Protein AF-A0A1X0WI40-F1 (afdb_monomer_lite)

Organism: NCBI:txid1646377

Radius of gyration: 28.61 Å; chains: 1; bounding box: 72×34×94 Å

Secondary structure (DSSP, 8-state):
--HHHHHHHHHHHHHHHHHHHHHHHHHHHHHHHHHHHHHHHHHHTTT-HHHHHHHHHHHHHHH-SSS-TTHHHHHHHHHHHHHHHHHHHHHHHTS-GGG---------S-------------------------------

Structure (mmCIF, N/CA/C/O backbone):
data_AF-A0A1X0WI40-F1
#
_entry.id   AF-A0A1X0WI40-F1
#
loop_
_atom_site.group_PDB
_atom_site.id
_atom_site.type_symbol
_atom_site.label_atom_id
_atom_site.label_alt_id
_atom_site.label_comp_id
_atom_site.label_asym_id
_atom_site.label_entity_id
_atom_site.label_seq_id
_atom_site.pdbx_PDB_ins_code
_atom_site.Cartn_x
_atom_site.Cartn_y
_atom_site.Cartn_z
_atom_site.occupancy
_atom_site.B_iso_or_equiv
_atom_site.auth_seq_id
_atom_site.auth_comp_id
_atom_site.auth_asym_id
_atom_site.auth_atom_id
_atom_site.pdbx_PDB_model_num
ATOM 1 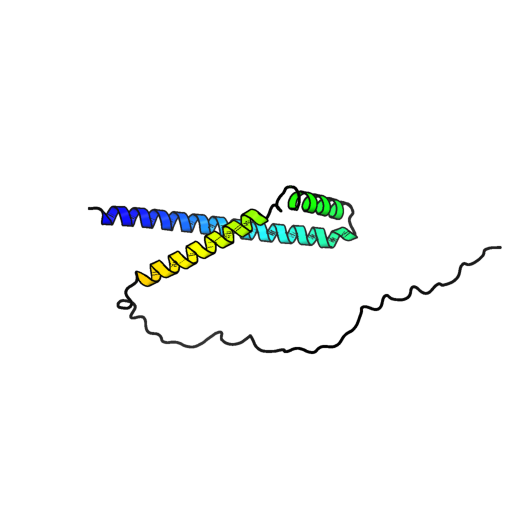N N . MET A 1 1 ? -20.229 5.562 37.651 1.00 55.38 1 MET A N 1
ATOM 2 C CA . MET A 1 1 ? -19.316 6.557 37.035 1.00 55.38 1 MET A CA 1
ATOM 3 C C . MET A 1 1 ? -18.400 5.993 35.929 1.00 55.38 1 MET A C 1
ATOM 5 O O . MET A 1 1 ? -17.644 6.770 35.368 1.00 55.38 1 MET A O 1
ATOM 9 N N . ASN A 1 2 ? -18.478 4.712 35.532 1.00 68.38 2 ASN A N 1
ATOM 10 C CA . ASN A 1 2 ? -17.547 4.141 34.534 1.00 68.38 2 ASN A CA 1
ATOM 11 C C . ASN A 1 2 ? -17.987 4.271 33.064 1.00 68.38 2 ASN A C 1
ATOM 13 O O . ASN A 1 2 ? -17.139 4.256 32.178 1.00 68.38 2 ASN A O 1
ATOM 17 N N . GLU A 1 3 ? -19.281 4.438 32.794 1.00 71.31 3 GLU A N 1
ATOM 18 C CA . GLU A 1 3 ? -19.819 4.416 31.423 1.00 71.31 3 GLU A CA 1
ATOM 19 C C . GLU A 1 3 ? -19.370 5.620 30.584 1.00 71.31 3 GLU A C 1
ATOM 21 O O . GLU A 1 3 ? -19.013 5.468 29.418 1.00 71.31 3 GLU A O 1
ATOM 26 N N . SER A 1 4 ? -19.301 6.813 31.188 1.00 78.88 4 SER A N 1
ATOM 27 C CA . SER A 1 4 ? -18.859 8.028 30.485 1.00 78.88 4 SER A CA 1
ATOM 28 C C . SER A 1 4 ? -17.404 7.923 30.021 1.00 78.88 4 SER A C 1
ATOM 30 O O . SER A 1 4 ? -17.076 8.336 28.913 1.00 78.88 4 SER A O 1
ATOM 32 N N . LYS A 1 5 ? -16.539 7.306 30.836 1.00 84.62 5 LYS A N 1
ATOM 33 C CA . LYS A 1 5 ? -15.123 7.110 30.509 1.00 84.62 5 LYS A CA 1
ATOM 34 C C . LYS A 1 5 ? -14.935 6.092 29.379 1.00 84.62 5 LYS A C 1
ATOM 36 O O . LYS A 1 5 ? -14.162 6.332 28.460 1.00 84.62 5 LYS A O 1
ATOM 41 N N . GLN A 1 6 ? -15.695 4.996 29.401 1.00 84.38 6 GLN A N 1
ATOM 42 C CA . GLN A 1 6 ? -15.679 3.996 28.326 1.00 84.38 6 GLN A CA 1
ATOM 43 C C . GLN A 1 6 ? -16.176 4.571 26.989 1.00 84.38 6 GLN A C 1
ATOM 45 O O . GLN A 1 6 ? -15.628 4.253 25.933 1.00 84.38 6 GLN A O 1
ATOM 50 N N . MET A 1 7 ? -17.177 5.455 27.023 1.00 84.62 7 MET A N 1
ATOM 51 C CA . MET A 1 7 ? -17.660 6.161 25.831 1.00 84.62 7 MET A CA 1
ATOM 52 C C . MET A 1 7 ? -16.618 7.125 25.252 1.00 84.62 7 MET A C 1
ATOM 54 O O . MET A 1 7 ? -16.441 7.190 24.034 1.00 84.62 7 MET A O 1
ATOM 58 N N . GLU A 1 8 ? -15.897 7.854 26.104 1.00 90.69 8 GLU A N 1
ATOM 59 C CA . GLU A 1 8 ? -14.804 8.728 25.665 1.00 90.69 8 GLU A CA 1
ATOM 60 C C . GLU A 1 8 ? -13.641 7.939 25.051 1.00 90.69 8 GLU A C 1
ATOM 62 O O . GLU A 1 8 ? -13.116 8.328 24.004 1.00 90.69 8 GLU A O 1
ATOM 67 N N . GLU A 1 9 ? -13.283 6.795 25.636 1.00 87.12 9 GLU A N 1
ATOM 68 C CA . GLU A 1 9 ? -12.273 5.884 25.088 1.00 87.12 9 GLU A CA 1
ATOM 69 C C . GLU A 1 9 ? -12.697 5.334 23.715 1.00 87.12 9 GLU A C 1
ATOM 71 O O . GLU A 1 9 ? -11.904 5.342 22.767 1.00 87.12 9 GLU A O 1
ATOM 76 N N . LEU A 1 10 ? -13.964 4.932 23.563 1.00 84.44 10 LEU A N 1
ATOM 77 C CA . LEU A 1 10 ? -14.519 4.483 22.285 1.00 84.44 10 LEU A CA 1
ATOM 78 C C . LEU A 1 10 ? -14.469 5.584 21.222 1.00 84.44 10 LEU A C 1
ATOM 80 O O . LEU A 1 10 ? -14.027 5.341 20.096 1.00 84.44 10 LEU A O 1
ATOM 84 N N . LYS A 1 11 ? -14.868 6.807 21.579 1.00 87.75 11 LYS A N 1
ATOM 85 C CA . LYS A 1 11 ? -14.786 7.969 20.689 1.00 87.75 11 LYS A CA 1
ATOM 86 C C . LYS A 1 11 ? -13.344 8.227 20.247 1.00 87.75 11 LYS A C 1
ATOM 88 O O . LYS A 1 11 ? -13.088 8.374 19.053 1.00 87.75 11 LYS A O 1
ATOM 93 N N . GLY A 1 12 ? -12.393 8.189 21.180 1.00 91.75 12 GLY A N 1
ATOM 94 C CA . GLY A 1 12 ? -10.970 8.342 20.877 1.00 91.75 12 GLY A CA 1
ATOM 95 C C . GLY A 1 12 ? -10.450 7.282 19.900 1.00 91.75 12 GLY A C 1
ATOM 96 O O . GLY A 1 12 ? -9.701 7.603 18.969 1.00 91.75 12 GLY A O 1
ATOM 97 N N . MET A 1 13 ? -10.885 6.028 20.054 1.00 85.81 13 MET A N 1
ATOM 98 C CA . MET A 1 13 ? -10.555 4.946 19.122 1.00 85.81 13 MET A CA 1
ATOM 99 C C . MET A 1 13 ? -11.150 5.176 17.727 1.00 85.81 13 MET A C 1
ATOM 101 O O . MET A 1 13 ? -10.447 4.988 16.729 1.00 85.81 13 MET A O 1
ATOM 105 N N . ILE A 1 14 ? -12.404 5.629 17.634 1.00 87.31 14 ILE A N 1
ATOM 106 C CA . ILE A 1 14 ? -13.064 5.944 16.357 1.00 87.31 14 ILE A CA 1
ATOM 107 C C . ILE A 1 14 ? -12.342 7.089 15.636 1.00 87.31 14 ILE A C 1
ATOM 109 O O . ILE A 1 14 ? -12.034 6.969 14.447 1.00 87.31 14 ILE A O 1
ATOM 113 N N . ASP A 1 15 ? -11.991 8.161 16.342 1.00 89.44 15 ASP A N 1
ATOM 114 C CA . ASP A 1 15 ? -11.274 9.298 15.759 1.00 89.44 15 ASP A CA 1
ATOM 115 C C . ASP A 1 15 ? -9.887 8.883 15.243 1.00 89.44 15 ASP A C 1
ATOM 117 O O . ASP A 1 15 ? -9.451 9.279 14.155 1.00 89.44 15 ASP A O 1
ATOM 121 N N . ALA A 1 16 ? -9.181 8.031 15.993 1.00 88.44 16 ALA A N 1
ATOM 122 C CA . ALA A 1 16 ? -7.906 7.469 15.559 1.00 88.44 16 ALA A CA 1
ATOM 123 C C . ALA A 1 16 ? -8.056 6.599 14.298 1.00 88.44 16 ALA A C 1
ATOM 125 O O . ALA A 1 16 ? -7.230 6.690 13.384 1.00 88.44 16 ALA A O 1
ATOM 126 N N . LEU A 1 17 ? -9.116 5.791 14.215 1.00 86.25 17 LEU A N 1
ATOM 127 C CA . LEU A 1 17 ? -9.439 4.992 13.034 1.00 86.25 17 LEU A CA 1
ATOM 128 C C . LEU A 1 17 ? -9.731 5.866 11.811 1.00 86.25 17 LEU A C 1
ATOM 130 O O . LEU A 1 17 ? -9.210 5.592 10.728 1.00 86.25 17 LEU A O 1
ATOM 134 N N . GLN A 1 18 ? -10.497 6.944 11.974 1.00 85.06 18 GLN A N 1
ATOM 135 C CA . GLN A 1 18 ? -10.789 7.882 10.889 1.00 85.06 18 GLN A CA 1
ATOM 136 C C . GLN A 1 18 ? -9.522 8.559 10.355 1.00 85.06 18 GLN A C 1
ATOM 138 O O . GLN A 1 18 ? -9.322 8.612 9.137 1.00 85.06 18 GLN A O 1
ATOM 143 N N . ARG A 1 19 ? -8.626 9.010 11.242 1.00 90.81 19 ARG A N 1
ATOM 144 C CA . ARG A 1 19 ? -7.327 9.577 10.845 1.00 90.81 19 ARG A CA 1
ATOM 145 C C . ARG A 1 19 ? -6.480 8.571 10.067 1.00 90.81 19 ARG A C 1
ATOM 147 O O . ARG A 1 19 ? -5.953 8.905 9.007 1.00 90.81 19 ARG A O 1
ATOM 154 N N . ARG A 1 20 ? -6.401 7.321 10.535 1.00 87.06 20 ARG A N 1
ATOM 155 C CA . ARG A 1 20 ? -5.680 6.248 9.826 1.00 87.06 20 ARG A CA 1
ATOM 156 C C . ARG A 1 20 ? -6.294 5.949 8.458 1.00 87.06 20 ARG A C 1
ATOM 158 O O . ARG A 1 20 ? -5.553 5.799 7.494 1.00 87.06 20 ARG A O 1
ATOM 165 N N . ARG A 1 21 ? -7.628 5.935 8.339 1.00 85.94 21 ARG A N 1
ATOM 166 C CA . ARG A 1 21 ? -8.334 5.761 7.056 1.00 85.94 21 ARG A CA 1
ATOM 167 C C . ARG A 1 21 ? -7.931 6.826 6.036 1.00 85.94 21 ARG A C 1
ATOM 169 O O . ARG A 1 21 ? -7.691 6.498 4.878 1.00 85.94 21 ARG A O 1
ATOM 176 N N . LEU A 1 22 ? -7.859 8.090 6.454 1.00 87.62 22 LEU A N 1
ATOM 177 C CA . LEU A 1 22 ? -7.422 9.185 5.582 1.00 87.62 22 LEU A CA 1
ATOM 178 C C . LEU A 1 22 ? -5.958 9.020 5.157 1.00 87.62 22 LEU A C 1
ATOM 180 O O . LEU A 1 22 ? -5.650 9.183 3.978 1.00 87.62 22 LEU A O 1
ATOM 184 N N . GLY A 1 23 ? -5.084 8.618 6.084 1.00 89.00 23 GLY A N 1
ATOM 185 C CA . GLY A 1 23 ? -3.692 8.283 5.773 1.00 89.00 23 GLY A CA 1
ATOM 186 C C . GLY A 1 23 ? -3.575 7.171 4.728 1.00 89.00 23 GLY A C 1
ATOM 187 O O . GLY A 1 23 ? -2.867 7.334 3.737 1.00 89.00 23 GLY A O 1
ATOM 188 N N . PHE A 1 24 ? -4.336 6.083 4.883 1.00 86.31 24 PHE A N 1
ATOM 189 C CA . PHE A 1 24 ? -4.360 4.995 3.902 1.00 86.31 24 PHE A CA 1
ATOM 190 C C . PHE A 1 24 ? -4.879 5.440 2.539 1.00 86.31 24 PHE A C 1
ATOM 192 O O . PHE A 1 24 ? -4.338 5.017 1.523 1.00 86.31 24 PHE A O 1
ATOM 199 N N . LYS A 1 25 ? -5.892 6.313 2.491 1.00 87.56 25 LYS A N 1
ATOM 200 C CA . LYS A 1 25 ? -6.391 6.851 1.221 1.00 87.56 25 LYS A CA 1
ATOM 201 C C . LYS A 1 25 ? -5.276 7.560 0.447 1.00 87.56 25 LYS A C 1
ATOM 203 O O . LYS A 1 25 ? -5.082 7.260 -0.727 1.00 87.56 25 LYS A O 1
ATOM 208 N N . LYS A 1 26 ? -4.508 8.419 1.124 1.00 92.56 26 LYS A N 1
ATOM 209 C CA . LYS A 1 26 ? -3.364 9.113 0.520 1.00 92.56 26 LYS A CA 1
ATOM 210 C C . LYS A 1 26 ? -2.297 8.128 0.028 1.00 92.56 26 LYS A C 1
ATOM 212 O O . LYS A 1 26 ? -1.869 8.213 -1.115 1.00 92.56 26 LYS A O 1
ATOM 217 N N . GLN A 1 27 ? -1.933 7.148 0.854 1.00 89.62 27 GLN A N 1
ATOM 218 C CA . GLN A 1 27 ? -0.948 6.125 0.483 1.00 89.62 27 GLN A CA 1
ATOM 219 C C . GLN A 1 27 ? -1.389 5.286 -0.726 1.00 89.62 27 GLN A C 1
ATOM 221 O O . GLN A 1 27 ? -0.562 4.917 -1.553 1.00 89.62 27 GLN A O 1
ATOM 226 N N . ILE A 1 28 ? -2.687 4.994 -0.862 1.00 87.75 28 ILE A N 1
ATOM 227 C CA . ILE A 1 28 ? -3.234 4.282 -2.026 1.00 87.75 28 ILE A CA 1
ATOM 228 C C . ILE A 1 28 ? -3.130 5.138 -3.291 1.00 87.75 28 ILE A C 1
ATOM 230 O O . ILE A 1 28 ? -2.817 4.612 -4.357 1.00 87.75 28 ILE A O 1
ATOM 234 N N . GLU A 1 29 ? -3.410 6.436 -3.200 1.00 92.44 29 GLU A N 1
ATOM 235 C CA . GLU A 1 29 ? -3.282 7.359 -4.333 1.00 92.44 29 GLU A CA 1
ATOM 236 C C . GLU A 1 29 ? -1.820 7.484 -4.785 1.00 92.44 29 GLU A C 1
ATOM 238 O O . GLU A 1 29 ? -1.532 7.325 -5.971 1.00 92.44 29 GLU A O 1
ATOM 243 N N . GLU A 1 30 ? -0.891 7.649 -3.842 1.00 93.81 30 GLU A N 1
ATOM 244 C CA . GLU A 1 30 ? 0.554 7.644 -4.108 1.00 93.81 30 GLU A CA 1
ATOM 245 C C . GLU A 1 30 ? 1.001 6.317 -4.744 1.00 93.81 30 GLU A C 1
ATOM 247 O O . GLU A 1 30 ? 1.718 6.309 -5.745 1.00 93.81 30 GLU A O 1
ATOM 252 N N . PHE A 1 31 ? 0.514 5.182 -4.234 1.00 89.88 31 PHE A N 1
ATOM 253 C CA . PHE A 1 31 ? 0.821 3.866 -4.792 1.00 89.88 31 PHE A CA 1
ATOM 254 C C . PHE A 1 31 ? 0.312 3.701 -6.230 1.00 89.88 31 PHE A C 1
ATOM 256 O O . PHE A 1 31 ? 1.028 3.167 -7.074 1.00 89.88 31 PHE A O 1
ATOM 263 N N . LYS A 1 32 ? -0.891 4.196 -6.545 1.00 90.31 32 LYS A N 1
ATOM 264 C CA . LYS A 1 32 ? -1.420 4.192 -7.919 1.00 90.31 32 LYS A CA 1
ATOM 265 C C . LYS A 1 32 ? -0.566 5.033 -8.866 1.00 90.31 32 LYS A C 1
ATOM 267 O O . LYS A 1 32 ? -0.333 4.607 -9.994 1.00 90.31 32 LYS A O 1
ATOM 272 N N . SER A 1 33 ? -0.081 6.190 -8.411 1.00 94.62 33 SER A N 1
ATOM 273 C CA . SER A 1 33 ? 0.854 7.013 -9.191 1.00 94.62 33 SER A CA 1
ATOM 274 C C . SER A 1 33 ? 2.130 6.235 -9.512 1.00 94.62 33 SER A C 1
ATOM 276 O O . SER A 1 33 ? 2.508 6.121 -10.677 1.00 94.62 33 SER A O 1
ATOM 278 N N . LEU A 1 34 ? 2.730 5.598 -8.499 1.00 92.00 34 LEU A N 1
ATOM 279 C CA . LEU A 1 34 ? 3.923 4.765 -8.669 1.00 92.00 34 LEU A CA 1
ATOM 280 C C . LEU A 1 34 ? 3.686 3.593 -9.631 1.00 92.00 34 LEU A C 1
ATOM 282 O O . LEU A 1 34 ? 4.541 3.295 -10.461 1.00 92.00 34 LEU A O 1
ATOM 286 N N . GLN A 1 35 ? 2.524 2.936 -9.566 1.00 90.38 35 GLN A N 1
ATOM 287 C CA . GLN A 1 35 ? 2.163 1.892 -10.529 1.00 90.38 35 GLN A CA 1
ATOM 288 C C . GLN A 1 35 ? 2.099 2.429 -11.967 1.00 90.38 35 GLN A C 1
ATOM 290 O O . GLN A 1 35 ? 2.539 1.742 -12.889 1.00 90.38 35 GLN A O 1
ATOM 295 N N . GLY A 1 36 ? 1.598 3.652 -12.161 1.00 91.94 36 GLY A N 1
ATOM 296 C CA . GLY A 1 36 ? 1.600 4.332 -13.457 1.00 91.94 36 GLY A CA 1
ATOM 297 C C . GLY A 1 36 ? 3.014 4.595 -13.982 1.00 91.94 36 GLY A C 1
ATOM 298 O O . GLY A 1 36 ? 3.318 4.260 -15.126 1.00 91.94 36 GLY A O 1
ATOM 299 N N . GLU A 1 37 ? 3.902 5.121 -13.138 1.00 92.81 37 GLU A N 1
ATOM 300 C CA . GLU A 1 37 ? 5.311 5.365 -13.483 1.00 92.81 37 GLU A CA 1
ATOM 301 C C . GLU A 1 37 ? 6.046 4.070 -13.845 1.00 92.81 37 GLU A C 1
ATOM 303 O O . GLU A 1 37 ? 6.746 4.003 -14.856 1.00 92.81 37 GLU A O 1
ATOM 308 N N . ILE A 1 38 ? 5.844 3.009 -13.060 1.00 90.56 38 ILE A N 1
ATOM 309 C CA . ILE A 1 38 ? 6.394 1.682 -13.351 1.00 90.56 38 ILE A CA 1
ATOM 310 C C . ILE A 1 38 ? 5.869 1.177 -14.699 1.00 90.56 38 ILE A C 1
ATOM 312 O O . ILE A 1 38 ? 6.651 0.675 -15.504 1.00 90.56 38 ILE A O 1
ATOM 316 N N . GLY A 1 39 ? 4.576 1.352 -14.985 1.00 90.12 39 GLY A N 1
ATOM 317 C CA . GLY A 1 39 ? 3.980 1.004 -16.276 1.00 90.12 39 GLY A CA 1
ATOM 318 C C . GLY A 1 39 ? 4.648 1.718 -17.456 1.00 90.12 39 GLY A C 1
ATOM 319 O O . GLY A 1 39 ? 4.965 1.079 -18.458 1.00 90.12 39 GLY A O 1
ATOM 320 N N . GLN A 1 40 ? 4.946 3.012 -17.321 1.00 92.25 40 GLN A N 1
ATOM 321 C CA . GLN A 1 40 ? 5.689 3.766 -18.341 1.00 92.25 40 GLN A CA 1
ATOM 322 C C . GLN A 1 40 ? 7.121 3.244 -18.518 1.00 92.25 40 GLN A C 1
ATOM 324 O O . GLN A 1 40 ? 7.628 3.189 -19.638 1.00 92.25 40 GLN A O 1
ATOM 329 N N . ILE A 1 41 ? 7.787 2.836 -17.433 1.00 91.88 41 ILE A N 1
ATOM 330 C CA . ILE A 1 41 ? 9.117 2.217 -17.512 1.00 91.88 41 ILE A CA 1
ATOM 331 C C . ILE A 1 41 ? 9.044 0.892 -18.278 1.00 91.88 41 ILE A C 1
ATOM 333 O O . ILE A 1 41 ? 9.889 0.666 -19.140 1.00 91.88 41 ILE A O 1
ATOM 337 N N . TYR A 1 42 ? 8.034 0.053 -18.021 1.00 91.19 42 TYR A N 1
ATOM 338 C CA . TYR A 1 42 ? 7.825 -1.199 -18.758 1.00 91.19 42 TYR A CA 1
ATOM 339 C C . TYR A 1 42 ? 7.608 -0.964 -20.256 1.00 91.19 42 TYR A C 1
ATOM 341 O O . TYR A 1 42 ? 8.244 -1.631 -21.064 1.00 91.19 42 TYR A O 1
ATOM 349 N N . GLN A 1 43 ? 6.773 0.008 -20.634 1.00 92.06 43 GLN A N 1
ATOM 350 C CA . GLN A 1 43 ? 6.519 0.333 -22.045 1.00 92.06 43 GLN A CA 1
ATOM 351 C C . GLN A 1 43 ? 7.785 0.773 -22.792 1.00 92.06 43 GLN A C 1
ATOM 353 O O . GLN A 1 43 ? 7.939 0.498 -23.977 1.00 92.06 43 GLN A O 1
ATOM 358 N N . ASN A 1 44 ? 8.701 1.439 -22.090 1.00 90.25 44 ASN A N 1
ATOM 359 C CA . ASN A 1 44 ? 9.938 1.960 -22.665 1.00 90.25 44 ASN A CA 1
ATOM 360 C C . ASN A 1 44 ? 11.136 1.012 -22.500 1.00 90.25 44 ASN A C 1
ATOM 362 O O . ASN A 1 44 ? 12.228 1.327 -22.971 1.00 90.25 44 ASN A O 1
ATOM 366 N N . ALA A 1 45 ? 10.981 -0.124 -21.815 1.00 88.31 45 ALA A N 1
ATOM 367 C CA . ALA A 1 45 ? 12.097 -1.006 -21.477 1.00 88.31 45 ALA A CA 1
ATOM 368 C C . ALA A 1 45 ? 12.747 -1.643 -22.716 1.00 88.31 45 ALA A C 1
ATOM 370 O O . ALA A 1 45 ? 13.968 -1.783 -22.750 1.00 88.31 45 ALA A O 1
ATOM 371 N N . ASP A 1 46 ? 11.956 -1.958 -23.744 1.00 86.69 46 ASP A N 1
ATOM 372 C CA . ASP A 1 46 ? 12.445 -2.609 -24.968 1.00 86.69 46 ASP A CA 1
ATOM 373 C C . ASP A 1 46 ? 13.220 -1.653 -25.887 1.00 86.69 46 ASP A C 1
ATOM 375 O O . ASP A 1 46 ? 14.073 -2.078 -26.665 1.00 86.69 46 ASP A O 1
ATOM 379 N N . SER A 1 47 ? 12.942 -0.351 -25.794 1.00 89.88 47 SER A N 1
ATOM 380 C CA . SER A 1 47 ? 13.516 0.686 -26.659 1.00 89.88 47 SER A CA 1
ATOM 381 C C . SER A 1 47 ? 14.552 1.569 -25.958 1.00 89.88 47 SER A C 1
ATOM 383 O O . SER A 1 47 ? 15.316 2.268 -26.624 1.00 89.88 47 SER A O 1
ATOM 385 N N . CYS A 1 48 ? 14.617 1.539 -24.622 1.00 92.75 48 CYS A N 1
ATOM 386 C CA . CYS A 1 48 ? 15.505 2.380 -23.828 1.00 92.75 48 CYS A CA 1
ATOM 387 C C . CYS A 1 48 ? 16.333 1.553 -22.824 1.00 92.75 48 CYS A C 1
ATOM 389 O O . CYS A 1 48 ? 15.806 1.095 -21.803 1.00 92.75 48 CYS A O 1
ATOM 391 N N . PRO A 1 49 ? 17.665 1.448 -23.014 1.00 90.00 49 PRO A N 1
ATOM 392 C CA . PRO A 1 49 ? 18.551 0.733 -22.089 1.00 90.00 49 PRO A CA 1
ATOM 393 C C . PRO A 1 49 ? 18.490 1.259 -20.646 1.00 90.00 49 PRO A C 1
ATOM 395 O O . PRO A 1 49 ? 18.653 0.504 -19.686 1.00 90.00 49 PRO A O 1
ATOM 398 N N . ILE A 1 50 ? 18.222 2.559 -20.476 1.00 92.00 50 ILE A N 1
ATOM 399 C CA . ILE A 1 50 ? 18.070 3.190 -19.159 1.00 92.00 50 ILE A CA 1
ATOM 400 C C . ILE A 1 50 ? 16.793 2.693 -18.469 1.00 92.00 50 ILE A C 1
ATOM 402 O O . ILE A 1 50 ? 16.825 2.398 -17.273 1.00 92.00 50 ILE A O 1
ATOM 406 N N . ALA A 1 51 ? 15.681 2.572 -19.200 1.00 90.50 51 ALA A N 1
ATOM 407 C CA . ALA A 1 51 ? 14.427 2.044 -18.665 1.00 90.50 51 ALA A CA 1
ATOM 408 C C . ALA A 1 51 ? 14.579 0.571 -18.254 1.00 90.50 51 ALA A C 1
ATOM 410 O O . ALA A 1 51 ? 14.187 0.203 -17.147 1.00 90.50 51 ALA A O 1
ATOM 411 N N . MET A 1 52 ? 15.263 -0.236 -19.069 1.00 92.50 52 MET A N 1
ATOM 412 C CA . MET A 1 52 ? 15.569 -1.631 -18.740 1.00 92.50 52 MET A CA 1
ATOM 413 C C . MET A 1 52 ? 16.440 -1.754 -17.477 1.00 92.50 52 MET A C 1
ATOM 415 O O . MET A 1 52 ? 16.141 -2.544 -16.582 1.00 92.50 52 MET A O 1
ATOM 419 N N . SER A 1 53 ? 17.464 -0.903 -17.330 1.00 93.12 53 SER A N 1
ATOM 420 C CA . SER A 1 53 ? 18.295 -0.851 -16.116 1.00 93.12 53 SER A CA 1
ATOM 421 C C . SER A 1 53 ? 17.490 -0.481 -14.863 1.00 93.12 53 SER A C 1
ATOM 423 O O . SER A 1 53 ? 17.660 -1.101 -13.809 1.00 93.12 53 SER A O 1
ATOM 425 N N . LYS A 1 54 ? 16.579 0.497 -14.963 1.00 93.62 54 LYS A N 1
ATOM 426 C CA . LYS A 1 54 ? 15.669 0.868 -13.865 1.00 93.62 54 LYS A CA 1
ATOM 427 C C . LYS A 1 54 ? 14.755 -0.293 -13.481 1.00 93.62 54 LYS A C 1
ATOM 429 O O . LYS A 1 54 ? 14.600 -0.568 -12.293 1.00 93.62 54 LYS A O 1
ATOM 434 N N . LEU A 1 55 ? 14.206 -0.992 -14.471 1.00 92.19 55 LEU A N 1
ATOM 435 C CA . LEU A 1 55 ? 13.331 -2.134 -14.247 1.00 92.19 55 LEU A CA 1
ATOM 436 C C . LEU A 1 55 ? 14.062 -3.286 -13.552 1.00 92.19 55 LEU A C 1
ATOM 438 O O . LEU A 1 55 ? 13.547 -3.846 -12.586 1.00 92.19 55 LEU A O 1
ATOM 442 N N . LYS A 1 56 ? 15.294 -3.582 -13.979 1.00 91.75 56 LYS A N 1
ATOM 443 C CA . LYS A 1 56 ? 16.137 -4.594 -13.340 1.00 91.75 56 LYS A CA 1
ATOM 444 C C . LYS A 1 56 ? 16.401 -4.262 -11.871 1.00 91.75 56 LYS A C 1
ATOM 446 O O . LYS A 1 56 ? 16.165 -5.100 -11.012 1.00 91.75 56 LYS A O 1
ATOM 451 N N . LYS A 1 57 ? 16.795 -3.021 -11.567 1.00 92.69 57 LYS A N 1
ATOM 452 C CA . LYS A 1 57 ? 17.015 -2.570 -10.180 1.00 92.69 57 LYS A CA 1
ATOM 453 C C . LYS A 1 57 ? 15.751 -2.672 -9.326 1.00 92.69 57 LYS A C 1
ATOM 455 O O . LYS A 1 57 ? 15.831 -3.080 -8.172 1.00 92.69 57 LYS A O 1
ATOM 460 N N . LEU A 1 58 ? 14.597 -2.299 -9.880 1.00 90.12 58 LEU A N 1
ATOM 461 C CA . LEU A 1 58 ? 13.317 -2.420 -9.187 1.00 90.12 58 LEU A CA 1
ATOM 462 C C . LEU A 1 58 ? 12.986 -3.887 -8.895 1.00 90.12 58 LEU A C 1
ATOM 464 O O . LEU A 1 58 ? 12.622 -4.208 -7.768 1.00 90.12 58 LEU A O 1
ATOM 468 N N . SER A 1 59 ? 13.150 -4.767 -9.885 1.00 88.56 59 SER A N 1
ATOM 469 C CA . SER A 1 59 ? 12.962 -6.208 -9.713 1.00 88.56 59 SER A CA 1
ATOM 470 C C . SER A 1 59 ? 13.868 -6.746 -8.612 1.00 88.56 59 SER A C 1
ATOM 472 O O . SER A 1 59 ? 13.372 -7.381 -7.687 1.00 88.56 59 SER A O 1
ATOM 474 N N . ASP A 1 60 ? 15.162 -6.415 -8.665 1.00 90.38 60 ASP A N 1
ATOM 475 C CA . ASP A 1 60 ? 16.145 -6.848 -7.676 1.00 90.38 60 ASP A CA 1
ATOM 476 C C . ASP A 1 60 ? 15.716 -6.432 -6.266 1.00 90.38 60 ASP A C 1
ATOM 478 O O . ASP A 1 60 ? 15.700 -7.264 -5.369 1.00 90.38 60 ASP A O 1
ATOM 482 N N . VAL A 1 61 ? 15.303 -5.176 -6.059 1.00 88.44 61 VAL A N 1
ATOM 483 C CA . VAL A 1 61 ? 14.830 -4.692 -4.748 1.00 88.44 61 VAL A CA 1
ATOM 484 C C . VAL A 1 61 ? 13.562 -5.417 -4.290 1.00 88.44 61 VAL A C 1
ATOM 486 O O . VAL A 1 61 ? 13.453 -5.762 -3.116 1.00 88.44 61 VAL A O 1
ATOM 489 N N . MET A 1 62 ? 12.613 -5.669 -5.192 1.00 86.56 62 MET A N 1
ATOM 490 C CA . MET A 1 62 ? 11.334 -6.306 -4.853 1.00 86.56 62 MET A CA 1
ATOM 491 C C . MET A 1 62 ? 11.488 -7.780 -4.465 1.00 86.56 62 MET A C 1
ATOM 493 O O . MET A 1 62 ? 10.677 -8.289 -3.685 1.00 86.56 62 MET A O 1
ATOM 497 N N . THR A 1 63 ? 12.520 -8.448 -4.984 1.00 85.81 63 THR A N 1
ATOM 498 C CA . THR A 1 63 ? 12.827 -9.859 -4.713 1.00 85.81 63 THR A CA 1
ATOM 499 C C . THR A 1 63 ? 13.982 -10.060 -3.734 1.00 85.81 63 THR A C 1
ATOM 501 O O . THR A 1 63 ? 14.291 -11.199 -3.399 1.00 85.81 63 THR A O 1
ATOM 504 N N . LYS A 1 64 ? 14.658 -8.995 -3.285 1.00 83.75 64 LYS A N 1
ATOM 505 C CA . LYS A 1 64 ? 15.800 -9.111 -2.372 1.00 83.75 64 LYS A CA 1
ATOM 506 C C . LYS A 1 64 ? 15.329 -9.468 -0.961 1.00 83.75 64 LYS A C 1
ATOM 508 O O . LYS A 1 64 ? 14.591 -8.709 -0.341 1.00 83.75 64 LYS A O 1
ATOM 513 N N . GLY A 1 65 ? 15.846 -10.580 -0.441 1.00 77.62 65 GLY A N 1
ATOM 514 C CA . GLY A 1 65 ? 15.560 -11.097 0.901 1.00 77.62 65 GLY A CA 1
ATOM 515 C C . GLY A 1 65 ? 14.770 -12.406 0.872 1.00 77.62 65 GLY A C 1
ATOM 516 O O . GLY A 1 65 ? 14.361 -12.869 -0.188 1.00 77.62 65 GLY A O 1
ATOM 517 N N . ASP A 1 66 ? 14.549 -12.998 2.047 1.00 79.06 66 ASP A N 1
ATOM 518 C CA . ASP A 1 66 ? 13.880 -14.306 2.173 1.00 79.06 66 ASP A CA 1
ATOM 519 C C . ASP A 1 66 ? 12.394 -14.264 1.788 1.00 79.06 66 ASP A C 1
ATOM 521 O O . ASP A 1 66 ? 11.790 -15.287 1.466 1.00 79.06 66 ASP A O 1
ATOM 525 N N . LYS A 1 67 ? 11.789 -13.072 1.833 1.00 81.19 67 LYS A N 1
ATOM 526 C CA . LYS A 1 67 ? 10.410 -12.827 1.414 1.00 81.19 67 LYS A CA 1
ATOM 527 C C . LYS A 1 67 ? 10.357 -11.609 0.494 1.00 81.19 67 LYS A C 1
ATOM 529 O O . LYS A 1 67 ? 10.971 -10.592 0.823 1.00 81.19 67 LYS A O 1
ATOM 534 N N . PRO A 1 68 ? 9.578 -11.662 -0.600 1.00 84.19 68 PRO A N 1
ATOM 535 C CA . PRO A 1 68 ? 9.263 -10.491 -1.404 1.00 84.19 68 PRO A CA 1
ATOM 536 C C . PRO A 1 68 ? 8.781 -9.321 -0.543 1.00 84.19 68 PRO A C 1
ATOM 538 O O . PRO A 1 68 ? 7.954 -9.499 0.356 1.00 84.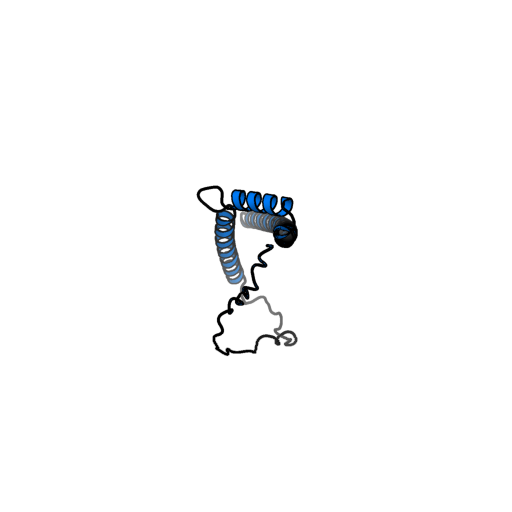19 68 PRO A O 1
ATOM 541 N N . LEU A 1 69 ? 9.241 -8.108 -0.862 1.00 83.00 69 LEU A N 1
ATOM 542 C CA . LEU A 1 69 ? 9.012 -6.899 -0.055 1.00 83.00 69 LEU A CA 1
ATOM 543 C C . LEU A 1 69 ? 7.520 -6.629 0.234 1.00 83.00 69 LEU A C 1
ATOM 545 O O . LEU A 1 69 ? 7.155 -6.095 1.279 1.00 83.00 69 LEU A O 1
ATOM 549 N N . HIS A 1 70 ? 6.643 -7.021 -0.691 1.00 82.50 70 HIS A N 1
ATOM 550 C CA . HIS A 1 70 ? 5.200 -6.807 -0.601 1.00 82.50 70 HIS A CA 1
ATOM 551 C C . HIS A 1 70 ? 4.471 -7.843 0.270 1.00 82.50 70 HIS A C 1
ATOM 553 O O . HIS A 1 70 ? 3.371 -7.572 0.757 1.00 82.50 70 HIS A O 1
ATOM 559 N N . GLN A 1 71 ? 5.053 -9.023 0.488 1.00 84.44 71 GLN A N 1
ATOM 560 C CA . GLN A 1 71 ? 4.361 -10.149 1.114 1.00 84.44 71 GLN A CA 1
ATOM 561 C C . GLN A 1 71 ? 3.924 -9.870 2.568 1.00 84.44 71 GLN A C 1
ATOM 563 O O . GLN A 1 71 ? 2.746 -10.081 2.872 1.00 84.44 71 GLN A O 1
ATOM 568 N N . PRO A 1 72 ? 4.765 -9.293 3.453 1.00 83.75 72 PRO A N 1
ATOM 569 C CA . PRO A 1 72 ? 4.348 -8.962 4.819 1.00 83.75 72 PRO A CA 1
ATOM 570 C C . PRO A 1 72 ? 3.195 -7.951 4.878 1.00 83.75 72 PRO A C 1
ATOM 572 O O . PRO A 1 72 ? 2.384 -7.965 5.806 1.00 83.75 72 PRO A O 1
ATOM 575 N N . MET A 1 73 ? 3.117 -7.049 3.895 1.00 82.06 73 MET A N 1
ATOM 576 C CA . MET A 1 73 ? 2.041 -6.064 3.818 1.00 82.06 73 MET A CA 1
ATOM 577 C C . MET A 1 73 ? 0.714 -6.732 3.450 1.00 82.06 73 MET A C 1
ATOM 579 O O . MET A 1 73 ? -0.295 -6.474 4.103 1.00 82.06 73 MET A O 1
ATOM 583 N N . VAL A 1 74 ? 0.722 -7.631 2.462 1.00 84.25 74 VAL A N 1
ATOM 584 C CA . VAL A 1 74 ? -0.466 -8.397 2.050 1.00 84.25 74 VAL A CA 1
ATOM 585 C C . VAL A 1 74 ? -1.000 -9.251 3.203 1.00 84.25 74 VAL A C 1
ATOM 587 O O . VAL A 1 74 ? -2.203 -9.245 3.469 1.00 84.25 74 VAL A O 1
ATOM 590 N N . GLU A 1 75 ? -0.114 -9.921 3.942 1.00 87.00 75 GLU A N 1
ATOM 591 C CA . GLU A 1 75 ? -0.478 -10.720 5.119 1.00 87.00 75 GLU A CA 1
ATOM 592 C C . GLU A 1 75 ? -1.178 -9.866 6.191 1.00 87.00 75 GLU A C 1
ATOM 594 O O . GLU A 1 75 ? -2.252 -10.226 6.681 1.00 87.00 75 GLU A O 1
ATOM 599 N N . LYS A 1 76 ? -0.631 -8.685 6.509 1.00 85.50 76 LYS A N 1
ATOM 600 C CA . LYS A 1 76 ? -1.240 -7.761 7.481 1.00 85.50 76 LYS A CA 1
ATOM 601 C C . LYS A 1 76 ? -2.596 -7.237 7.021 1.00 85.50 76 LYS A C 1
ATOM 603 O O . LYS A 1 76 ? -3.515 -7.159 7.833 1.00 85.50 76 LYS A O 1
ATOM 608 N N . VAL A 1 77 ? -2.752 -6.905 5.739 1.00 84.69 77 VAL A N 1
ATOM 609 C CA . VAL A 1 77 ? -4.034 -6.439 5.184 1.00 84.69 77 VAL A CA 1
ATOM 610 C C . VAL A 1 77 ? -5.118 -7.506 5.343 1.00 84.69 77 VAL A C 1
ATOM 612 O O . VAL A 1 77 ? -6.242 -7.176 5.719 1.00 84.69 77 VAL A O 1
ATOM 615 N N . ALA A 1 78 ? -4.790 -8.782 5.129 1.00 83.81 78 ALA A N 1
ATOM 616 C CA . ALA A 1 78 ? -5.737 -9.877 5.319 1.00 83.81 78 ALA A CA 1
ATOM 617 C C . ALA A 1 78 ? -6.203 -10.001 6.780 1.00 83.81 78 ALA A C 1
ATOM 619 O O . ALA A 1 78 ? -7.394 -10.199 7.030 1.00 83.81 78 ALA A O 1
ATOM 620 N N . VAL A 1 79 ? -5.288 -9.850 7.743 1.00 85.50 79 VAL A N 1
ATOM 621 C CA . VAL A 1 79 ? -5.624 -9.852 9.177 1.00 85.50 79 VAL A CA 1
ATOM 622 C C . VAL A 1 79 ? -6.512 -8.661 9.525 1.00 85.50 79 VAL A C 1
ATOM 624 O O . VAL A 1 79 ? -7.566 -8.845 10.125 1.00 85.50 79 VAL A O 1
ATOM 627 N N . VAL A 1 80 ? -6.130 -7.458 9.091 1.00 83.56 80 VAL A N 1
ATOM 628 C CA . VAL A 1 80 ? -6.892 -6.226 9.340 1.00 83.56 80 VAL A CA 1
ATOM 629 C C . VAL A 1 80 ? -8.301 -6.320 8.755 1.00 83.56 80 VAL A C 1
ATOM 631 O O . VAL A 1 80 ? -9.269 -5.962 9.414 1.00 83.56 80 VAL A O 1
ATOM 634 N N . LYS A 1 81 ? -8.450 -6.853 7.540 1.00 85.62 81 LYS A N 1
ATOM 635 C CA . LYS A 1 81 ? -9.770 -7.060 6.937 1.00 85.62 81 LYS A CA 1
ATOM 636 C C . LYS A 1 81 ? -10.651 -7.954 7.816 1.00 85.62 81 LYS A C 1
ATOM 638 O O . LYS A 1 81 ? -11.769 -7.569 8.136 1.00 85.62 81 LYS A O 1
ATOM 643 N N . LYS A 1 82 ? -10.127 -9.103 8.256 1.00 87.38 82 LYS A N 1
ATOM 644 C CA . LYS A 1 82 ? -10.865 -10.035 9.125 1.00 87.38 82 LYS A CA 1
ATOM 645 C C . LYS A 1 82 ? -11.284 -9.386 10.444 1.00 87.38 82 LYS A C 1
ATOM 647 O O . LYS A 1 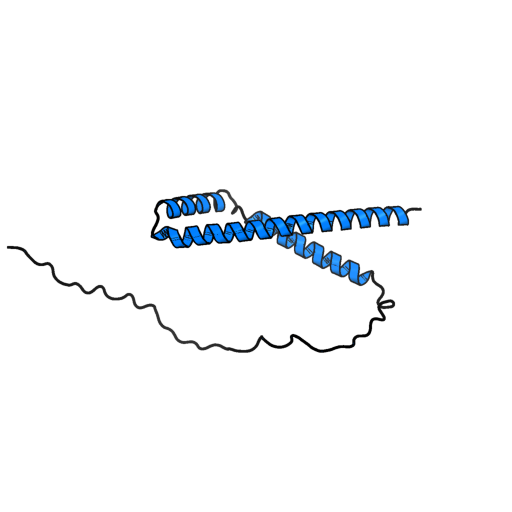82 ? -12.409 -9.597 10.883 1.00 87.38 82 LYS A O 1
ATOM 652 N N . THR A 1 83 ? -10.408 -8.598 11.066 1.00 83.44 83 THR A N 1
ATOM 653 C CA . THR A 1 83 ? -10.732 -7.941 12.340 1.00 83.44 83 THR A CA 1
ATOM 654 C C . THR A 1 83 ? -11.794 -6.857 12.177 1.00 83.44 83 THR A C 1
ATOM 656 O O . THR A 1 83 ? -12.679 -6.758 13.021 1.00 83.44 83 THR A O 1
ATOM 659 N N . PHE A 1 84 ? -11.766 -6.077 11.092 1.00 83.25 84 PHE A N 1
ATOM 660 C CA . PHE A 1 84 ? -12.822 -5.099 10.805 1.00 83.25 84 PHE A CA 1
ATOM 661 C C . PHE A 1 84 ? -14.161 -5.751 10.462 1.00 83.25 84 PHE A C 1
ATOM 663 O O . PHE A 1 84 ? -15.196 -5.264 10.915 1.00 83.25 84 PHE A O 1
ATOM 670 N N . ASP A 1 85 ? -14.151 -6.843 9.695 1.00 85.38 85 ASP A N 1
ATOM 671 C CA . ASP A 1 85 ? -15.367 -7.593 9.374 1.00 85.38 85 ASP A CA 1
ATOM 672 C C . ASP A 1 85 ? -16.027 -8.130 10.656 1.00 85.38 85 ASP A C 1
ATOM 674 O O . ASP A 1 85 ? -17.244 -8.022 10.823 1.00 85.38 85 ASP A O 1
ATOM 678 N N . GLU A 1 86 ? -15.227 -8.646 11.593 1.00 87.06 86 GLU A N 1
ATOM 679 C CA . GLU A 1 86 ? -15.713 -9.126 12.888 1.00 87.06 86 GLU A CA 1
ATOM 680 C C . GLU A 1 86 ? -16.223 -7.985 13.779 1.00 87.06 86 GLU A C 1
ATOM 682 O O . GLU A 1 86 ? -17.328 -8.069 14.315 1.00 87.06 86 GLU A O 1
ATOM 687 N N . LEU A 1 87 ? -15.496 -6.866 13.857 1.00 81.12 87 LEU A N 1
ATOM 688 C CA . LEU A 1 87 ? -15.947 -5.676 14.584 1.00 81.12 87 LEU A CA 1
ATOM 689 C C . LEU A 1 87 ? -17.282 -5.147 14.033 1.00 81.12 87 LEU A C 1
ATOM 691 O O . LEU A 1 87 ? -18.168 -4.759 14.792 1.00 81.12 87 LEU A O 1
ATOM 695 N N . GLY A 1 88 ? -17.458 -5.166 12.709 1.00 83.19 88 GLY A N 1
ATOM 696 C CA . GLY A 1 88 ? -18.707 -4.779 12.060 1.00 83.19 88 GLY A CA 1
ATOM 697 C C . GLY A 1 88 ? 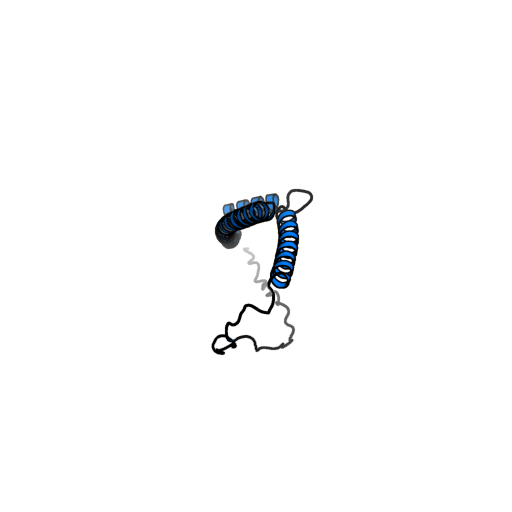-19.878 -5.700 12.411 1.00 83.19 88 GLY A C 1
ATOM 698 O O . GLY A 1 88 ? -21.009 -5.227 12.528 1.00 83.19 88 GLY A O 1
ATOM 699 N N . ARG A 1 89 ? -19.632 -7.002 12.613 1.00 86.56 89 ARG A N 1
ATOM 700 C CA . ARG A 1 89 ? -20.653 -7.955 13.083 1.00 86.56 89 ARG A CA 1
ATOM 701 C C . ARG A 1 89 ? -21.032 -7.697 14.533 1.00 86.56 89 ARG A C 1
ATOM 703 O O . ARG A 1 89 ? -22.220 -7.615 14.826 1.00 86.56 89 ARG A O 1
ATOM 710 N N . GLN A 1 90 ? -20.043 -7.511 15.403 1.00 82.94 90 GLN A N 1
ATOM 711 C CA . GLN A 1 90 ? -20.270 -7.203 16.815 1.00 82.94 90 GLN A CA 1
ATOM 712 C C . GLN A 1 90 ? -21.054 -5.897 16.978 1.00 82.94 90 GLN A C 1
ATOM 714 O O . GLN A 1 90 ? -22.019 -5.849 17.734 1.00 82.94 90 GLN A O 1
ATOM 719 N N . LEU A 1 91 ? -20.725 -4.861 16.200 1.00 79.88 91 LEU A N 1
ATOM 720 C CA . LEU A 1 91 ? -21.464 -3.600 16.233 1.00 79.88 91 LEU A CA 1
ATOM 721 C C . LEU A 1 91 ? -22.925 -3.768 15.794 1.00 79.88 91 LEU A C 1
ATOM 723 O O . LEU A 1 91 ? -23.808 -3.185 16.411 1.00 79.88 91 LEU A O 1
ATOM 727 N N . LYS A 1 92 ? -23.198 -4.581 14.766 1.00 81.81 92 LYS A N 1
ATOM 728 C CA . LYS A 1 92 ? -24.575 -4.875 14.332 1.00 81.81 92 LYS A CA 1
ATOM 729 C C . LYS A 1 92 ? -25.376 -5.622 15.396 1.00 81.81 92 LYS A C 1
ATOM 731 O O . LYS A 1 92 ? -26.543 -5.318 15.573 1.00 81.81 92 LYS A O 1
ATOM 736 N N . GLN A 1 93 ? -24.752 -6.555 16.113 1.00 80.62 93 GLN A N 1
ATOM 737 C CA . GLN A 1 93 ? -25.396 -7.293 17.208 1.00 80.62 93 GLN A CA 1
ATOM 738 C C . GLN A 1 93 ? -25.718 -6.403 18.418 1.00 80.62 93 GLN A C 1
ATOM 740 O O . GLN A 1 93 ? -26.643 -6.699 19.167 1.00 80.62 93 GLN A O 1
ATOM 745 N N . LEU A 1 94 ? -24.964 -5.316 18.606 1.00 73.50 94 LEU A N 1
ATOM 746 C CA . LEU A 1 94 ? -25.182 -4.339 19.674 1.00 73.50 94 LEU A CA 1
ATOM 747 C C . LEU A 1 94 ? -26.267 -3.303 19.347 1.00 73.50 94 LEU A C 1
ATOM 749 O O . LEU A 1 94 ? -26.671 -2.569 20.245 1.00 73.50 94 LEU A O 1
ATOM 753 N N . ILE A 1 95 ? -26.730 -3.216 18.095 1.00 71.94 95 ILE A N 1
ATOM 754 C CA . ILE A 1 95 ? -27.853 -2.356 17.706 1.00 71.94 95 ILE A CA 1
ATOM 755 C C . ILE A 1 95 ? -29.132 -3.189 17.862 1.00 71.94 95 ILE A C 1
ATOM 757 O O . ILE A 1 95 ? -29.332 -4.122 17.087 1.00 71.94 95 ILE A O 1
ATOM 761 N N . PRO A 1 96 ? -30.013 -2.887 18.833 1.00 62.41 96 PRO A N 1
ATOM 762 C CA . PRO A 1 96 ? -31.299 -3.559 18.926 1.00 62.41 96 PRO A CA 1
ATOM 763 C C . PRO A 1 96 ? -32.105 -3.265 17.656 1.00 62.41 96 PRO A C 1
ATOM 765 O O . PRO A 1 96 ? -32.288 -2.099 17.297 1.00 62.41 96 PRO A O 1
ATOM 768 N N . GLU A 1 97 ? -32.623 -4.311 17.010 1.00 59.62 97 GLU A N 1
ATOM 769 C CA . GLU A 1 97 ? -33.514 -4.244 15.833 1.00 59.62 97 GLU A CA 1
ATOM 770 C C . GLU A 1 97 ? -34.761 -3.349 16.058 1.00 59.62 97 GLU A C 1
ATOM 772 O O . GLU A 1 97 ? -35.459 -2.987 15.117 1.00 59.62 97 GLU A O 1
ATOM 777 N N . GLU A 1 98 ? -35.033 -2.918 17.292 1.00 49.69 98 GLU A N 1
ATOM 778 C CA . GLU A 1 98 ? -36.225 -2.156 17.676 1.00 49.69 98 GLU A CA 1
ATOM 779 C C . GLU A 1 98 ? -36.166 -0.632 17.448 1.00 49.69 98 GLU A C 1
ATOM 781 O O . GLU A 1 98 ? -37.161 0.054 17.679 1.00 49.69 98 GLU A O 1
ATOM 786 N N . LYS A 1 99 ? -35.046 -0.052 16.985 1.00 51.19 99 LYS A N 1
ATOM 787 C CA . LYS A 1 99 ? -34.957 1.408 16.738 1.00 51.19 99 LYS A CA 1
ATOM 788 C C . LYS A 1 99 ? -34.390 1.813 15.381 1.00 51.19 99 LYS A C 1
ATOM 790 O O . LYS A 1 99 ? -33.706 2.828 15.274 1.00 51.19 99 LYS A O 1
ATOM 795 N N . VAL A 1 100 ? -34.745 1.096 14.319 1.00 49.97 100 VAL A N 1
ATOM 796 C CA . VAL A 1 100 ? -34.681 1.662 12.961 1.00 49.97 100 VAL A CA 1
ATOM 797 C C . VAL A 1 100 ? -36.022 1.459 12.266 1.00 49.97 100 VAL A C 1
ATOM 799 O O . VAL A 1 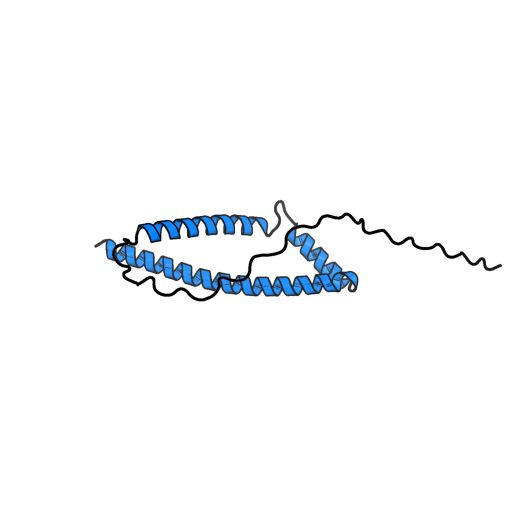100 ? -36.165 0.710 11.307 1.00 49.97 100 VAL A O 1
ATOM 802 N N . GLY A 1 101 ? -37.022 2.205 12.735 1.00 46.31 101 GLY A N 1
ATOM 803 C CA . GLY A 1 101 ? -38.139 2.619 11.894 1.00 46.31 101 GLY A CA 1
ATOM 804 C C . GLY A 1 101 ? -37.638 3.576 10.810 1.00 46.31 101 GLY A C 1
ATOM 805 O O . GLY A 1 101 ? -37.884 4.774 10.877 1.00 46.31 101 GLY A O 1
ATOM 806 N N . VAL A 1 102 ? -36.903 3.059 9.826 1.00 42.88 102 VAL A N 1
ATOM 807 C CA . VAL A 1 102 ? -36.693 3.718 8.535 1.00 42.88 102 VAL A CA 1
ATOM 808 C C . VAL A 1 102 ? -37.157 2.734 7.477 1.00 42.88 102 VAL A C 1
ATOM 810 O O . VAL A 1 102 ? -36.440 1.836 7.044 1.00 42.88 102 VAL A O 1
ATOM 813 N N . SER A 1 103 ? -38.434 2.906 7.158 1.00 41.00 103 SER A N 1
ATOM 814 C CA . SER A 1 103 ? -39.124 2.483 5.948 1.00 41.00 103 SER A CA 1
ATOM 815 C C . SER A 1 103 ? -38.203 2.021 4.813 1.00 41.00 103 SER A C 1
ATOM 817 O O . SER A 1 103 ? -37.586 2.804 4.089 1.00 41.00 103 SER A O 1
ATOM 819 N N . VAL A 1 104 ? -38.221 0.710 4.585 1.00 47.81 104 VAL A N 1
ATOM 820 C CA . VAL A 1 104 ? -37.881 0.101 3.301 1.00 47.81 104 VAL A CA 1
ATOM 821 C C . VAL A 1 104 ? -38.902 0.594 2.273 1.00 47.81 104 VAL A C 1
ATOM 823 O O . VAL A 1 104 ? -39.972 0.017 2.113 1.00 47.81 104 VAL A O 1
ATOM 826 N N . ALA A 1 105 ? -38.599 1.698 1.592 1.00 44.53 105 ALA A N 1
ATOM 827 C CA . ALA A 1 105 ? -39.392 2.184 0.467 1.00 44.53 105 ALA A CA 1
ATOM 828 C C . ALA A 1 105 ? -38.552 3.031 -0.501 1.00 44.53 105 ALA A C 1
ATOM 830 O O . ALA A 1 105 ? -38.677 4.250 -0.542 1.00 44.53 105 ALA A O 1
ATOM 831 N N . LYS A 1 106 ? -37.722 2.373 -1.320 1.00 33.78 106 LYS A N 1
ATOM 832 C CA . LYS A 1 106 ? -37.774 2.498 -2.792 1.00 33.78 106 LYS A CA 1
ATOM 833 C C . LYS A 1 106 ? -36.715 1.621 -3.463 1.00 33.78 106 LYS A C 1
ATOM 835 O O . LYS A 1 106 ? -35.526 1.923 -3.468 1.00 33.78 106 LYS A O 1
ATOM 840 N N . LYS A 1 107 ? -37.200 0.567 -4.124 1.00 42.22 107 LYS A N 1
ATOM 841 C CA . LYS A 1 107 ? -36.620 0.077 -5.379 1.00 42.22 107 LYS A CA 1
ATOM 842 C C . LYS A 1 107 ? -36.521 1.257 -6.352 1.00 42.22 107 LYS A C 1
ATOM 844 O O . LYS A 1 107 ? -37.559 1.825 -6.669 1.00 42.22 107 LYS A O 1
ATOM 849 N N . SER A 1 108 ? -35.320 1.562 -6.839 1.00 42.47 108 SER A N 1
ATOM 850 C CA . SER A 1 108 ? -35.010 1.698 -8.275 1.00 42.47 108 SER A CA 1
ATOM 851 C C . SER A 1 108 ? -33.657 2.388 -8.463 1.00 42.47 108 SER A C 1
ATOM 853 O O . SER A 1 108 ? -33.564 3.598 -8.284 1.00 42.47 108 SER A O 1
ATOM 855 N N . ALA A 1 109 ? -32.641 1.607 -8.829 1.00 41.03 109 ALA A N 1
ATOM 856 C CA . ALA A 1 109 ? -31.573 1.927 -9.786 1.00 41.03 109 ALA A CA 1
ATOM 857 C C . ALA A 1 109 ? -30.337 1.072 -9.472 1.00 41.03 109 ALA A C 1
ATOM 859 O O . ALA A 1 109 ? -29.928 0.965 -8.322 1.00 41.03 109 ALA A O 1
ATOM 860 N N . ALA A 1 110 ? -29.749 0.503 -10.524 1.00 35.44 110 ALA A N 1
ATOM 861 C CA . ALA A 1 110 ? -28.542 -0.326 -10.534 1.00 35.44 110 ALA A CA 1
ATOM 862 C C . ALA A 1 110 ? -28.701 -1.809 -10.132 1.00 35.44 110 ALA A C 1
ATOM 864 O O . ALA A 1 110 ? -27.881 -2.374 -9.417 1.00 35.44 110 ALA A O 1
ATOM 865 N N . SER A 1 111 ? -29.709 -2.481 -10.694 1.00 37.72 111 SER A N 1
ATOM 866 C CA . SER A 1 111 ? -29.519 -3.855 -11.174 1.00 37.72 111 SER A CA 1
ATOM 867 C C . SER A 1 111 ? -29.632 -3.798 -12.690 1.00 37.72 111 SER A C 1
ATOM 869 O O . SER A 1 111 ? -30.720 -3.558 -13.200 1.00 37.72 111 SER A O 1
ATOM 871 N N . SER A 1 112 ? -28.481 -3.848 -13.358 1.00 36.28 112 SER A N 1
ATOM 872 C CA . SER A 1 112 ? -28.286 -4.223 -14.763 1.00 36.28 112 SER A CA 1
ATOM 873 C C . SER A 1 112 ? -26.817 -3.991 -15.082 1.00 36.28 112 SER A C 1
ATOM 875 O O . SER A 1 112 ? -26.390 -2.844 -15.165 1.00 36.28 112 SER A O 1
ATOM 877 N N . LEU A 1 113 ? -26.074 -5.094 -15.168 1.00 38.12 113 LEU A N 1
ATOM 878 C CA . LEU A 1 113 ? -24.884 -5.360 -15.990 1.00 38.12 113 LEU A CA 1
ATOM 879 C C . LEU A 1 113 ? -24.039 -6.417 -15.269 1.00 38.12 113 LEU A C 1
ATOM 881 O O . LEU A 1 113 ? -23.036 -6.107 -14.637 1.00 38.12 113 LEU A O 1
ATOM 885 N N . ASN A 1 114 ? -24.512 -7.665 -15.317 1.00 40.03 114 ASN A N 1
ATOM 886 C CA . ASN A 1 114 ? -23.661 -8.856 -15.323 1.00 40.03 114 ASN A CA 1
ATOM 887 C C . ASN A 1 114 ? -24.484 -10.079 -15.756 1.00 40.03 114 ASN A C 1
ATOM 889 O O . ASN A 1 114 ? -25.075 -10.769 -14.931 1.00 40.03 114 ASN A O 1
ATOM 893 N N . ALA A 1 115 ? -24.534 -10.271 -17.072 1.00 37.34 115 ALA A N 1
ATOM 894 C CA . ALA A 1 115 ? -24.827 -11.476 -17.862 1.00 37.34 115 ALA A CA 1
ATOM 895 C C . ALA A 1 115 ? -24.827 -10.939 -19.308 1.00 37.34 115 ALA A C 1
ATOM 897 O O . ALA A 1 115 ? -25.496 -9.945 -19.558 1.00 37.34 115 ALA A O 1
ATOM 898 N N . GLU A 1 116 ? -24.007 -11.338 -20.270 1.00 32.59 116 GLU A N 1
ATOM 899 C CA . GLU A 1 116 ? -23.470 -12.622 -20.731 1.00 32.59 116 GLU A CA 1
ATOM 900 C C . GLU A 1 116 ? -22.029 -12.350 -21.252 1.00 32.59 116 GLU A C 1
ATOM 902 O O . GLU A 1 116 ? -21.663 -11.201 -21.470 1.00 32.59 116 GLU A O 1
ATOM 907 N N . VAL A 1 117 ? -21.098 -13.293 -21.409 1.00 37.16 117 VAL A N 1
ATOM 908 C CA . VAL A 1 117 ? -21.127 -14.360 -22.416 1.00 37.16 117 VAL A CA 1
ATOM 909 C C . VAL A 1 117 ? -20.232 -15.524 -21.987 1.00 37.16 117 VAL A C 1
ATOM 911 O O . VAL A 1 117 ? -19.135 -15.375 -21.448 1.00 37.16 117 VAL A O 1
ATOM 914 N N . LYS A 1 118 ? -20.798 -16.699 -22.238 1.00 36.94 118 LYS A N 1
ATOM 915 C CA . LYS A 1 118 ? -20.343 -18.058 -21.994 1.00 36.94 118 LYS A CA 1
ATOM 916 C C . LYS A 1 118 ? -19.338 -18.502 -23.067 1.00 36.94 118 LYS A C 1
ATOM 918 O O . LYS A 1 118 ? -19.389 -18.053 -24.202 1.00 36.94 118 LYS A O 1
ATOM 923 N N . ALA A 1 119 ? -18.466 -19.409 -22.643 1.00 36.25 119 ALA A N 1
ATOM 924 C CA . ALA A 1 119 ? -17.464 -20.170 -23.382 1.00 36.25 119 ALA A CA 1
ATOM 925 C C . ALA A 1 119 ? -17.731 -20.475 -24.871 1.00 36.25 119 ALA A C 1
ATOM 927 O O . ALA A 1 119 ? -18.763 -21.052 -25.200 1.00 36.25 119 ALA A O 1
ATOM 928 N N . GLU A 1 120 ? -16.688 -20.295 -25.689 1.00 37.81 120 GLU A N 1
ATOM 929 C CA . GLU A 1 120 ? -16.378 -21.168 -26.824 1.00 37.81 120 GLU A CA 1
ATOM 930 C C . GLU A 1 120 ? -14.887 -21.531 -26.814 1.00 37.81 120 GLU A C 1
ATOM 932 O O . GLU A 1 120 ? -13.989 -20.693 -26.739 1.00 37.81 120 GLU A O 1
ATOM 937 N N . THR A 1 121 ? -14.653 -22.835 -26.823 1.00 37.47 121 THR A N 1
ATOM 938 C CA . THR A 1 121 ? -13.378 -23.525 -26.978 1.00 37.47 121 THR A CA 1
ATOM 939 C C . THR A 1 121 ? -13.025 -23.646 -28.458 1.00 37.47 121 THR A C 1
ATOM 941 O O . THR A 1 121 ? -13.803 -24.240 -29.197 1.00 37.47 121 THR A O 1
ATOM 944 N N . ALA A 1 122 ? -11.827 -23.232 -28.868 1.00 39.19 122 ALA A N 1
ATOM 945 C CA . ALA A 1 122 ? -11.121 -23.838 -29.999 1.00 39.19 122 ALA A CA 1
ATOM 946 C C . ALA A 1 122 ? -9.632 -23.479 -29.942 1.00 39.19 122 ALA A C 1
ATOM 948 O O . ALA A 1 122 ? -9.246 -22.351 -29.653 1.00 39.19 122 ALA A O 1
ATOM 949 N N . ALA A 1 123 ? -8.797 -24.484 -30.167 1.00 47.75 123 ALA A N 1
ATOM 950 C CA . ALA A 1 123 ? -7.353 -24.412 -30.103 1.00 47.75 123 ALA A CA 1
ATOM 951 C C . ALA A 1 123 ? -6.763 -23.662 -31.304 1.00 47.75 123 ALA A C 1
ATOM 953 O O . ALA A 1 123 ? -7.038 -24.036 -32.438 1.00 47.75 123 ALA A O 1
ATOM 954 N N . GLU A 1 124 ? -5.836 -22.730 -31.069 1.00 38.47 124 GLU A N 1
ATOM 955 C CA . GLU A 1 124 ? -4.835 -22.388 -32.079 1.00 38.47 124 GLU A CA 1
ATOM 956 C C . GLU A 1 124 ? -3.519 -21.961 -31.416 1.00 38.47 124 GLU A C 1
ATOM 958 O O . GLU A 1 124 ? -3.429 -20.984 -30.674 1.00 38.47 124 GLU A O 1
ATOM 963 N N . LYS A 1 125 ? -2.482 -22.771 -31.640 1.00 51.16 125 LYS A N 1
ATOM 964 C CA . LYS A 1 125 ? -1.092 -22.473 -31.280 1.00 51.16 125 LYS A CA 1
ATOM 965 C C . LYS A 1 125 ? -0.676 -21.188 -32.009 1.00 51.16 125 LYS A C 1
ATOM 967 O O . LYS A 1 125 ? -0.936 -21.114 -33.208 1.00 51.16 125 LYS A O 1
ATOM 972 N N . PRO A 1 126 ? 0.062 -20.240 -31.405 1.00 43.38 126 PRO A N 1
ATOM 973 C CA . PRO A 1 126 ? 0.703 -19.208 -32.206 1.00 43.38 126 PRO A CA 1
ATOM 974 C C . PRO A 1 126 ? 1.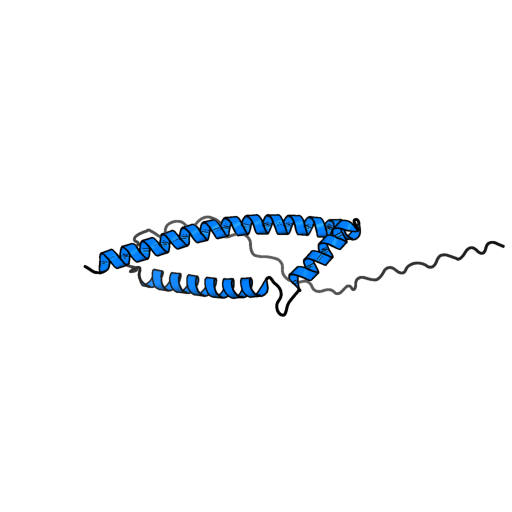789 -19.870 -33.065 1.00 43.38 126 PRO A C 1
ATOM 976 O O . PRO A 1 126 ? 2.857 -20.260 -32.585 1.00 43.38 126 PRO A O 1
ATOM 979 N N . ALA A 1 127 ? 1.474 -20.055 -34.347 1.00 49.44 127 ALA A N 1
ATOM 980 C CA . ALA A 1 127 ? 2.397 -20.515 -35.363 1.00 49.44 127 ALA A CA 1
ATOM 981 C C . ALA A 1 127 ? 3.548 -19.508 -35.474 1.00 49.44 127 ALA A C 1
ATOM 983 O O . ALA A 1 127 ? 3.387 -18.363 -35.891 1.00 49.44 127 ALA A O 1
ATOM 984 N N . ARG A 1 128 ? 4.736 -19.957 -35.073 1.00 47.62 128 ARG A N 1
ATOM 985 C CA . ARG A 1 128 ? 6.011 -19.291 -35.324 1.00 47.62 128 ARG A CA 1
ATOM 986 C C . ARG A 1 128 ? 6.143 -19.103 -36.839 1.00 47.62 128 ARG A C 1
ATOM 988 O O . ARG A 1 128 ? 6.230 -20.092 -37.564 1.00 47.62 128 ARG A O 1
ATOM 995 N N . ALA A 1 129 ? 6.132 -17.860 -37.316 1.00 49.50 129 ALA A N 1
ATOM 996 C CA . ALA A 1 129 ? 6.328 -17.566 -38.733 1.00 49.50 129 ALA A CA 1
ATOM 997 C C . ALA A 1 129 ? 7.662 -18.179 -39.217 1.00 49.50 129 ALA A C 1
ATOM 999 O O . ALA A 1 129 ? 8.700 -17.941 -38.585 1.00 49.50 129 ALA A O 1
ATOM 1000 N N . PRO A 1 130 ? 7.683 -18.982 -40.298 1.00 57.38 130 PRO A N 1
ATOM 1001 C CA . PRO A 1 130 ? 8.927 -19.501 -40.839 1.00 57.38 130 PRO A CA 1
ATOM 1002 C C . PRO A 1 130 ? 9.699 -18.352 -41.488 1.00 57.38 130 PRO A C 1
ATOM 1004 O O . PRO A 1 130 ? 9.290 -17.795 -42.506 1.00 57.38 130 PRO A O 1
ATOM 1007 N N . ILE A 1 131 ? 10.840 -18.002 -40.894 1.00 53.72 131 ILE A N 1
ATOM 1008 C CA . ILE A 1 131 ? 11.834 -17.122 -41.508 1.00 53.72 131 ILE A CA 1
ATOM 1009 C C . ILE A 1 131 ? 12.290 -17.804 -42.802 1.00 53.72 131 ILE A C 1
ATOM 1011 O O . ILE A 1 131 ? 13.026 -18.794 -42.785 1.00 53.72 131 ILE A O 1
ATOM 1015 N N . ALA A 1 132 ? 11.807 -17.297 -43.934 1.00 53.91 132 ALA A N 1
ATOM 1016 C CA . ALA A 1 132 ? 12.198 -17.766 -45.250 1.00 53.91 132 ALA A CA 1
ATOM 1017 C C . ALA A 1 132 ? 13.691 -17.481 -45.472 1.00 53.91 132 ALA A C 1
ATOM 1019 O O . ALA A 1 132 ? 14.129 -16.331 -45.520 1.00 53.91 132 ALA A O 1
ATOM 1020 N N . LYS A 1 133 ? 14.476 -18.549 -45.637 1.00 56.75 133 LYS A N 1
ATOM 1021 C CA . LYS A 1 133 ? 15.865 -18.499 -46.103 1.00 56.75 133 LYS A CA 1
ATOM 1022 C C . LYS A 1 133 ? 15.893 -17.954 -47.535 1.00 56.75 133 LYS A C 1
ATOM 1024 O O . LYS A 1 133 ? 15.656 -18.700 -48.482 1.00 56.75 133 LYS A O 1
ATOM 1029 N N . LYS A 1 134 ? 16.231 -16.676 -47.715 1.00 63.16 134 LYS A N 1
ATOM 1030 C CA . LYS A 1 134 ? 16.624 -16.136 -49.025 1.00 63.16 134 LYS A CA 1
ATOM 1031 C C . LYS A 1 134 ? 18.132 -15.885 -49.067 1.00 63.16 134 LYS A C 1
ATOM 1033 O O . LYS A 1 134 ? 18.636 -14.901 -48.551 1.00 63.16 134 LYS A O 1
ATOM 1038 N N . HIS A 1 135 ? 18.799 -16.869 -49.667 1.00 56.28 135 HIS A N 1
ATOM 1039 C CA . HIS A 1 135 ? 19.952 -16.790 -50.565 1.00 56.28 135 HIS A CA 1
ATOM 1040 C C . HIS A 1 135 ? 21.122 -15.855 -50.211 1.00 56.28 135 HIS A C 1
ATOM 1042 O O . HIS A 1 135 ? 21.129 -14.656 -50.475 1.00 56.28 135 HIS A O 1
ATOM 1048 N N . ARG A 1 136 ? 22.191 -16.520 -49.758 1.00 51.75 136 ARG A N 1
ATOM 1049 C CA . ARG A 1 136 ? 23.601 -16.141 -49.873 1.00 51.75 136 ARG A CA 1
ATOM 1050 C C . ARG A 1 136 ? 23.915 -15.778 -51.332 1.00 51.75 136 ARG A C 1
ATOM 1052 O O . ARG A 1 136 ? 23.990 -16.664 -52.176 1.00 51.75 136 ARG A O 1
ATOM 1059 N N . ARG A 1 137 ? 24.107 -14.491 -51.630 1.00 63.72 137 ARG A N 1
ATOM 1060 C CA . ARG A 1 137 ? 24.813 -14.067 -52.847 1.00 63.72 137 ARG A CA 1
ATOM 1061 C C . ARG A 1 137 ? 26.305 -14.285 -52.617 1.00 63.72 137 ARG A C 1
ATOM 1063 O O . ARG A 1 137 ? 26.919 -13.605 -51.802 1.00 63.72 137 ARG A O 1
ATOM 1070 N N . SER A 1 138 ? 26.856 -15.276 -53.302 1.00 59.00 138 SER A N 1
ATOM 1071 C CA . SER A 1 138 ? 28.282 -15.389 -53.583 1.00 59.00 138 SER A CA 1
ATOM 1072 C C . SER A 1 138 ? 28.693 -14.224 -54.483 1.00 59.00 138 SER A C 1
ATOM 1074 O O . SER A 1 138 ? 28.186 -14.107 -55.597 1.00 59.00 138 SER A O 1
ATOM 1076 N N . PHE A 1 139 ? 29.580 -13.365 -53.987 1.00 54.66 139 PHE A N 1
ATOM 1077 C CA . PHE A 1 139 ? 30.423 -12.543 -54.845 1.00 54.66 139 PHE A CA 1
ATOM 1078 C C . PHE A 1 139 ? 31.610 -13.418 -55.249 1.00 54.66 139 PHE A C 1
ATOM 1080 O O . PHE A 1 139 ? 32.298 -13.956 -54.378 1.00 54.66 139 PHE A O 1
ATOM 1087 N N . ALA A 1 140 ? 31.725 -13.645 -56.555 1.00 56.97 140 ALA A N 1
ATOM 1088 C CA . ALA A 1 140 ? 32.956 -14.074 -57.204 1.00 56.97 140 ALA A CA 1
ATOM 1089 C C . ALA A 1 140 ? 33.845 -12.845 -57.423 1.00 56.97 140 ALA A C 1
ATOM 1091 O O . ALA A 1 140 ? 33.263 -11.742 -57.569 1.00 56.97 140 ALA A O 1
#

pLDDT: mean 73.57, std 19.9, range [32.59, 94.62]

Sequence (140 aa):
MNESKQMEELKGMIDALQRRRLGFKKQIEEFKSLQGEIGQIYQNADSCPIAMSKLKKLSDVMTKGDKPLHQPMVEKVAVVKKTFDELGRQLKQLIPEEKVGVSVAKKSAASSLNAEVKAETAAEKPARAPIAKKHRRSFA

Foldseek 3Di:
DVPVVVVVVVVVVVVVVVVVVVVVVVVVVVVVVVVVVLVVLVVCLVPDVVSVVVNVVVVCQQPPDPDGPCVVVVVVVVVVVVVVVVVVVVVVVVDPPPPPPPDPDDDDDDDDDDDDDDDDDDDDDPDDPPPDDDDDDDDD

=== Feature glossary ===
Legend for the data blocks above and below:

— What the protein is —

The amino-acid sequence is the protein's primary structure: the linear order of residues from the N-terminus to the C-terminus, written in one-letter code. Everything else here — the 3D coordinates, the secondary structure, the domain annotations — is ultimately a consequence of this string.

Functional annotations link the protein to curated databases. InterPro entries identify conserved domains and families by matching the sequence against member-database signatures (Pfam, PROSITE, CDD, …). Gene Ontology (GO) terms describe molecular function, biological process, and cellular component in a controlled vocabulary. CATH places the structure in a hierarchical fold classification (Class/Architecture/Topology/Homologous-superfamily). The organism is the source species.

— Where its atoms are —

Atomic coordinates in PDBx/mmCIF format — the same representation the Protein Data Bank distributes. Each line of the _atom_site loop places one backbone atom in Cartesian space (units: ångströms, origin: arbitrary).

The six renders are orthographic views along the three Cartesian axes in both directions. Representation (cartoon, sticks, or surface) and color scheme (sequence-rainbow or by-chain) vary across proteins so the training set covers all the common visualization conventions.

— Local backbone conformation —

Eight-state secondary structure (DSSP): H is the canonical α-helix, G the tighter 3₁₀-helix, I the wider π-helix; E/B are β-structure, T and S are turns and bends, and '-' is everything else. DSSP derives these from the pattern of main-chain N–H···O=C hydrogen bonds, not from the sequence.

Three-state secondary structure (P-SEA) collapses the eight DSSP classes into helix (a), strand (b), and coil (c). P-SEA assigns these from Cα geometry alone — distances and angles — without requiring backbone oxygens, so it works on any Cα trace.

φ (phi) and ψ (psi) are the two rotatable backbone dihedrals per residue: φ is the C(i-1)–N–Cα–C torsion, ψ is the N–Cα–C–N(i+1) torsion, both in degrees on (−180°, 180°]. α-helical residues cluster near (−60°, −45°); β-strand residues near (−120°, +130°). A Ramachandran plot is simply a scatter of (φ, ψ) for every residue.

— Global shape and packing —

The geometric summary reports three shape descriptors. Rg (radius of gyration) measures how spread out the Cα atoms are about their centre of mass; compact globular proteins have small Rg, elongated or unfolded ones large. Cα contacts (<8 Å, |i−j|>4) count long-range residue pairs in spatial proximity — high for tightly packed folds, near zero for rods or random coil. The bounding-box extents give the protein's footprint along x, y, z in Å.

SASA measures how much of the protein is reachable by solvent. It is computed by rolling a water-sized probe over the atomic surface and summing the exposed area (Å²). Per-residue SASA distinguishes core (buried, low SASA) from surface (exposed, high SASA) residues; total SASA is a whole-molecule size measure.

Plot images: a contact map (which residues are close in 3D, as an N×N binary image), a Ramachandran scatter (backbone torsion angles, revealing secondary-structure composition at a glance), and — for AlphaFold structures — a PAE heatmap (pairwise prediction confidence).

— Structural neighborhood —

A 3Di character summarizes, for each residue, the relative orientation of the Cα frame of its nearest spatial neighbor. Because it encodes fold topology rather than chemistry, 3Di alignments detect remote structural similarity that sequence alignment misses.

The Foldseek neighbor list gives the closest experimentally determined structures in the PDB, ranked by structural alignment. TM-score near 1 means near-identical fold; near 0.3 means only rough topology match. This is how one finds what a novel AlphaFold prediction most resembles in the solved-structure universe.

— Confidence and disorder —

For AlphaFold models, the B-factor field carries pLDDT — the model's own estimate of local accuracy on a 0–100 scale. Regions with pLDDT<50 should be treated as essentially unmodeled; they often correspond to intrinsically disordered segments.

Crystallographic B-factors measure how much each atom's electron density is smeared out, in Å². They rise in mobile loops and surface residues and fall in the buried interior. In AlphaFold models this column is repurposed to hold pLDDT instead.

Predicted Aligned Error (PAE) is an AlphaFold confidence matrix: entry (i, j) is the expected error in the position of residue j, in ångströms, when the prediction is superimposed on the true structure at residue i. Low PAE within a block of residues means that block is internally rigid and well-predicted; high PAE between two blocks means their relative placement is uncertain even if each block individually is confident.